Protein AF-X1SLM7-F1 (afdb_monomer_lite)

pLDDT: mean 94.29, std 7.85, range [47.41, 98.69]

Radius of gyration: 15.63 Å; chains: 1; bounding box: 35×31×47 Å

Sequence (183 aa):
MSEVLTIQGVGKDNHMRSDYPDENNGTFPSLWVGFSNYPYICRGLIEFPIVWGTDIPAGARIISAVLSLNLTTVYGTDNYTASRLLRLDWSELQSTWSIYKTGSNWGTAGCDNAITDYTPTDAVAISIGSIGWKDWVITEQVKTAQGLGINVGIRVAGATVSGGLNKRIYAQSKEYGTATDRP

Organism: NCBI:txid412755

Secondary structure (DSSP, 8-state):
--------S-SEEEEEESSSTT---TT-SEEEEEE-SSS-EEEEEEEE---EETTEETT------EEEEEEEEE-S-EEEEEEEES-TT--TTT--SSEEETTEE-SSTTT--TTTTEEEEEEEEEEE-SSEEEEEE-HHHHHHHHHHT--EEEEEEE-S-STTS-EEEEEE-TTSS-GGG--

Structure (mmCIF, N/CA/C/O backbone):
data_AF-X1SLM7-F1
#
_entry.id   AF-X1SLM7-F1
#
loop_
_atom_site.group_PDB
_atom_site.id
_atom_site.type_symbol
_atom_site.label_atom_id
_atom_site.label_alt_id
_atom_site.label_comp_id
_atom_site.label_asym_id
_atom_site.label_entity_id
_atom_site.label_seq_id
_atom_site.pdbx_PDB_ins_code
_atom_site.Cartn_x
_atom_site.Cartn_y
_atom_site.Cartn_z
_atom_site.occupancy
_atom_site.B_iso_or_equiv
_atom_site.auth_seq_id
_atom_site.auth_comp_id
_atom_site.auth_asym_id
_atom_site.auth_atom_id
_atom_site.pdbx_PDB_model_num
ATOM 1 N N . MET A 1 1 ? -3.533 5.796 30.891 1.00 63.31 1 MET A N 1
ATOM 2 C CA . MET A 1 1 ? -2.529 4.773 30.539 1.00 63.31 1 MET A CA 1
ATOM 3 C C . MET A 1 1 ? -2.603 4.590 29.032 1.00 63.31 1 MET A C 1
ATOM 5 O O . MET A 1 1 ? -3.714 4.499 28.530 1.00 63.31 1 MET A O 1
ATOM 9 N N . SER A 1 2 ? -1.480 4.661 28.319 1.00 77.75 2 SER A N 1
ATOM 10 C CA . SER A 1 2 ? -1.409 4.343 26.888 1.00 77.75 2 SER A CA 1
ATOM 11 C C . SER A 1 2 ? -0.916 2.909 26.737 1.00 77.75 2 SER A C 1
ATOM 13 O O . SER A 1 2 ? 0.096 2.559 27.341 1.00 77.75 2 SER A O 1
ATOM 15 N N . GLU A 1 3 ? -1.628 2.102 25.964 1.00 86.81 3 GLU A N 1
ATOM 16 C CA . GLU A 1 3 ? -1.238 0.735 25.622 1.00 86.81 3 GLU A CA 1
ATOM 17 C C . GLU A 1 3 ? -0.542 0.728 24.257 1.00 86.81 3 GLU A C 1
ATOM 19 O O . GLU A 1 3 ? -0.880 1.531 23.383 1.00 86.81 3 GLU A O 1
ATOM 24 N N . VAL A 1 4 ? 0.449 -0.149 24.090 1.00 87.88 4 VAL A N 1
ATOM 25 C CA . VAL A 1 4 ? 1.117 -0.388 22.807 1.00 87.88 4 VAL A CA 1
ATOM 26 C C . VAL A 1 4 ? 0.704 -1.771 22.331 1.00 87.88 4 VAL A C 1
ATOM 28 O O . VAL A 1 4 ? 0.959 -2.759 23.014 1.00 87.88 4 VAL A O 1
ATOM 31 N N . LEU A 1 5 ? 0.076 -1.816 21.161 1.00 89.75 5 LEU A N 1
ATOM 32 C CA . LEU A 1 5 ? -0.333 -3.039 20.489 1.00 89.75 5 LEU A CA 1
ATOM 33 C C . LEU A 1 5 ? 0.550 -3.249 19.260 1.00 89.75 5 LEU A C 1
ATOM 35 O O . LEU A 1 5 ? 0.679 -2.344 18.435 1.00 89.75 5 LEU A O 1
ATOM 39 N N . THR A 1 6 ? 1.106 -4.450 19.127 1.00 89.06 6 THR A N 1
ATOM 40 C CA . THR A 1 6 ? 1.785 -4.887 17.905 1.00 89.06 6 THR A CA 1
ATOM 41 C C . THR A 1 6 ? 0.871 -5.839 17.157 1.00 89.06 6 THR A C 1
ATOM 43 O O . THR A 1 6 ? 0.476 -6.872 17.694 1.00 89.06 6 THR A O 1
ATOM 46 N N . ILE A 1 7 ? 0.559 -5.493 15.912 1.00 86.69 7 ILE A N 1
ATOM 47 C CA . ILE A 1 7 ? -0.171 -6.356 14.988 1.00 86.69 7 ILE A CA 1
ATOM 48 C C . ILE A 1 7 ? 0.835 -6.797 13.945 1.00 86.69 7 ILE A C 1
ATOM 50 O O . ILE A 1 7 ? 1.373 -5.966 13.222 1.00 86.69 7 ILE A O 1
ATOM 54 N N . GLN A 1 8 ? 1.110 -8.093 13.931 1.00 84.69 8 GLN A N 1
ATOM 55 C CA . GLN A 1 8 ? 2.112 -8.708 13.078 1.00 84.69 8 GLN A CA 1
ATOM 56 C C . GLN A 1 8 ? 1.447 -9.780 12.229 1.00 84.69 8 GLN A C 1
ATOM 58 O O . GLN A 1 8 ? 0.561 -10.492 12.707 1.00 84.69 8 GLN A O 1
ATOM 63 N N . GLY A 1 9 ? 1.898 -9.924 10.987 1.00 72.50 9 GLY A N 1
ATOM 64 C CA . GLY A 1 9 ? 1.232 -10.787 10.027 1.00 72.50 9 GLY A CA 1
ATOM 65 C C . GLY A 1 9 ? 0.051 -10.053 9.410 1.00 72.50 9 GLY A C 1
ATOM 66 O O . GLY A 1 9 ? -1.063 -10.035 9.930 1.00 72.50 9 GLY A O 1
ATOM 67 N N . VAL A 1 10 ? 0.314 -9.437 8.266 1.00 77.56 10 VAL A N 1
ATOM 68 C CA . VAL A 1 10 ? -0.712 -8.819 7.425 1.00 77.56 10 VAL A CA 1
ATOM 69 C C . VAL A 1 10 ? -1.680 -9.876 6.898 1.00 77.56 10 VAL A C 1
ATOM 71 O O . VAL A 1 10 ? -1.312 -11.025 6.645 1.00 77.56 10 VAL A O 1
ATOM 74 N N . GLY A 1 11 ? -2.937 -9.482 6.707 1.00 88.88 11 GLY A N 1
ATOM 75 C CA . GLY A 1 11 ? -3.952 -10.365 6.132 1.00 88.88 11 GLY A CA 1
ATOM 76 C C . GLY A 1 11 ? -3.711 -10.584 4.645 1.00 88.88 11 GLY A C 1
ATOM 77 O O . GLY A 1 11 ? -3.877 -11.699 4.151 1.00 88.88 11 GLY A O 1
ATOM 78 N N . LYS A 1 12 ? -3.280 -9.528 3.946 1.00 96.31 12 LYS A N 1
ATOM 79 C CA . LYS A 1 12 ? -2.933 -9.557 2.525 1.00 96.31 12 LYS A CA 1
ATOM 80 C C . LYS A 1 12 ? -1.714 -8.673 2.254 1.00 96.31 12 LYS A C 1
ATOM 82 O O . LYS A 1 12 ? -1.692 -7.532 2.714 1.00 96.31 12 LYS A O 1
ATOM 87 N N . ASP A 1 13 ? -0.761 -9.139 1.462 1.00 97.94 13 ASP A N 1
ATOM 88 C CA . ASP A 1 13 ? 0.236 -8.309 0.800 1.00 97.94 13 ASP A CA 1
ATOM 89 C C . ASP A 1 13 ? 0.547 -8.785 -0.626 1.00 97.94 13 ASP A C 1
ATOM 91 O O . ASP A 1 13 ? 0.323 -9.919 -1.023 1.00 97.94 13 ASP A O 1
ATOM 95 N N . ASN A 1 14 ? 0.979 -7.859 -1.471 1.00 98.12 14 ASN A N 1
ATOM 96 C CA . ASN A 1 14 ? 1.412 -8.167 -2.830 1.00 98.12 14 ASN A CA 1
ATOM 97 C C . ASN A 1 14 ? 2.344 -7.055 -3.304 1.00 98.12 14 ASN A C 1
ATOM 99 O O . ASN A 1 14 ? 2.263 -5.915 -2.838 1.00 98.12 14 ASN A O 1
ATOM 103 N N . HIS A 1 15 ? 3.188 -7.350 -4.284 1.00 98.12 15 HIS A N 1
ATOM 104 C CA . HIS A 1 15 ? 3.816 -6.312 -5.080 1.00 98.12 15 HIS A CA 1
ATOM 105 C C . HIS A 1 15 ? 3.429 -6.443 -6.554 1.00 98.12 15 HIS A C 1
ATOM 107 O O . HIS A 1 15 ? 3.416 -7.518 -7.145 1.00 98.12 15 HIS A O 1
ATOM 113 N N . MET A 1 16 ? 3.122 -5.312 -7.172 1.00 98.00 16 MET A N 1
ATOM 114 C CA . MET A 1 16 ? 2.753 -5.241 -8.583 1.00 98.00 16 MET A CA 1
ATOM 115 C C . MET A 1 16 ? 3.897 -4.621 -9.364 1.00 98.00 16 MET A C 1
ATOM 117 O O . MET A 1 16 ? 4.563 -3.711 -8.861 1.00 98.00 16 MET A O 1
ATOM 121 N N . ARG A 1 17 ? 4.106 -5.080 -10.597 1.00 96.25 17 ARG A N 1
ATOM 122 C CA . ARG A 1 17 ? 5.212 -4.631 -11.443 1.00 96.25 17 ARG A CA 1
ATOM 123 C C . ARG A 1 17 ? 4.721 -4.216 -12.818 1.00 96.25 17 ARG A C 1
ATOM 125 O O . ARG A 1 17 ? 3.942 -4.932 -13.433 1.00 96.25 17 ARG A O 1
ATOM 132 N N . SER A 1 18 ? 5.203 -3.084 -13.318 1.00 96.69 18 SER A N 1
ATOM 133 C CA . SER A 1 18 ? 4.767 -2.579 -14.621 1.00 96.69 18 SER A CA 1
ATOM 134 C C . SER A 1 18 ? 5.350 -3.340 -15.817 1.00 96.69 18 SER A C 1
ATOM 136 O O . SER A 1 18 ? 4.819 -3.206 -16.913 1.00 96.69 18 SER A O 1
ATOM 138 N N . ASP A 1 19 ? 6.439 -4.099 -15.643 1.00 95.75 19 ASP A N 1
ATOM 139 C CA . ASP A 1 19 ? 7.054 -4.910 -16.708 1.00 95.75 19 ASP A CA 1
ATOM 140 C C . ASP A 1 19 ? 6.384 -6.271 -16.918 1.00 95.75 19 ASP A C 1
ATOM 142 O O . ASP A 1 19 ? 6.463 -6.819 -18.013 1.00 95.75 19 ASP A O 1
ATOM 146 N N . TYR A 1 20 ? 5.683 -6.775 -15.904 1.00 97.00 20 TYR A N 1
ATOM 147 C CA . TYR A 1 20 ? 4.871 -7.988 -15.978 1.00 97.00 20 TYR A CA 1
ATOM 148 C C . TYR A 1 20 ? 3.453 -7.663 -15.504 1.00 97.00 20 TYR A C 1
ATOM 150 O O . TYR A 1 20 ? 3.074 -7.993 -14.378 1.00 97.00 20 TYR A O 1
ATOM 158 N N . PRO A 1 21 ? 2.668 -6.943 -16.327 1.00 97.44 21 PRO A N 1
ATOM 159 C CA . PRO A 1 21 ? 1.481 -6.263 -15.836 1.00 97.44 21 PRO A CA 1
ATOM 160 C C . PRO A 1 21 ? 0.340 -7.204 -15.431 1.00 97.44 21 PRO A C 1
ATOM 162 O O . PRO A 1 21 ? -0.549 -6.808 -14.675 1.00 97.44 21 PRO A O 1
ATOM 165 N N . ASP A 1 22 ? 0.398 -8.454 -15.882 1.00 97.56 22 ASP A N 1
ATOM 166 C CA . ASP A 1 22 ? -0.603 -9.487 -15.623 1.00 97.56 22 ASP A CA 1
ATOM 167 C C . ASP A 1 22 ? -0.088 -10.590 -14.680 1.00 97.56 22 ASP A C 1
ATOM 169 O O . ASP A 1 22 ? -0.787 -11.571 -14.437 1.00 97.56 22 ASP A O 1
ATOM 173 N N . GLU A 1 23 ? 1.111 -10.428 -14.109 1.00 98.00 23 GLU A N 1
ATOM 174 C CA . GLU A 1 23 ? 1.642 -11.350 -13.104 1.00 98.00 23 GLU A CA 1
ATOM 175 C C . GLU A 1 23 ? 1.231 -10.937 -11.687 1.00 98.00 23 GLU A C 1
ATOM 177 O O . GLU A 1 23 ? 1.289 -9.765 -11.296 1.00 98.00 23 GLU A O 1
ATOM 182 N N . ASN A 1 24 ? 0.826 -11.935 -10.903 1.00 98.38 24 ASN A N 1
ATOM 183 C CA . ASN A 1 24 ? 0.563 -11.808 -9.478 1.00 98.38 24 ASN A CA 1
ATOM 184 C C . ASN A 1 24 ? 1.803 -12.222 -8.675 1.00 98.38 24 ASN A C 1
ATOM 186 O O . ASN A 1 24 ? 2.432 -13.226 -8.999 1.00 98.38 24 ASN A O 1
ATOM 190 N N . ASN A 1 25 ? 2.116 -11.493 -7.600 1.00 98.38 25 ASN A N 1
ATOM 191 C CA . ASN A 1 25 ? 3.240 -11.803 -6.713 1.00 98.38 25 ASN A CA 1
ATOM 192 C C . ASN A 1 25 ? 2.802 -11.943 -5.244 1.00 98.38 25 ASN A C 1
ATOM 194 O O . ASN A 1 25 ? 3.619 -11.756 -4.343 1.00 98.38 25 ASN A O 1
ATOM 198 N N . GLY A 1 26 ? 1.529 -12.264 -4.986 1.00 97.44 26 GLY A N 1
ATOM 199 C CA . GLY A 1 26 ? 0.970 -12.328 -3.630 1.00 97.44 26 GLY A CA 1
ATOM 200 C C . GLY A 1 26 ? 1.538 -13.466 -2.778 1.00 97.44 26 GLY A C 1
ATOM 201 O O . GLY A 1 26 ? 1.340 -13.486 -1.576 1.00 97.44 26 GLY A O 1
ATOM 202 N N . THR A 1 27 ? 2.261 -14.413 -3.387 1.00 97.19 27 THR A N 1
ATOM 203 C CA . THR A 1 27 ? 2.940 -15.514 -2.681 1.00 97.19 27 THR A CA 1
ATOM 204 C C . THR A 1 27 ? 4.462 -15.340 -2.625 1.00 97.19 27 THR A C 1
ATOM 206 O O . THR A 1 27 ? 5.188 -16.271 -2.272 1.00 97.19 27 THR A O 1
ATOM 209 N N . PHE A 1 28 ? 4.986 -14.201 -3.086 1.00 97.44 28 PHE A N 1
ATOM 210 C CA . PHE A 1 28 ? 6.427 -13.983 -3.185 1.00 97.44 28 PHE A CA 1
ATOM 211 C C . PHE A 1 28 ? 6.986 -13.558 -1.822 1.00 97.44 28 PHE A C 1
ATOM 213 O O . PHE A 1 28 ? 6.438 -12.642 -1.221 1.00 97.44 28 PHE A O 1
ATOM 220 N N . PRO A 1 29 ? 8.124 -14.109 -1.354 1.00 96.75 29 PRO A N 1
ATOM 221 C CA . PRO A 1 29 ? 8.644 -13.848 -0.007 1.00 96.75 29 PRO A CA 1
ATOM 222 C C . PRO A 1 29 ? 9.175 -12.417 0.196 1.00 96.75 29 PRO A C 1
ATOM 224 O O . PRO A 1 29 ? 9.676 -12.082 1.272 1.00 96.75 29 PRO A O 1
ATOM 227 N N . SER A 1 30 ? 9.094 -11.550 -0.814 1.00 97.06 30 SER A N 1
ATOM 228 C CA . SER A 1 30 ? 9.540 -10.161 -0.749 1.00 97.06 30 SER A CA 1
ATOM 229 C C . SER A 1 30 ? 8.582 -9.230 -1.487 1.00 97.06 30 SER A C 1
ATOM 231 O O . SER A 1 30 ? 8.114 -9.540 -2.582 1.00 97.06 30 SER A O 1
ATOM 233 N N . LEU A 1 31 ? 8.367 -8.050 -0.912 1.00 97.69 31 LEU A N 1
ATOM 234 C CA . LEU A 1 31 ? 7.620 -6.947 -1.503 1.00 97.69 31 LEU A CA 1
ATOM 235 C C . LEU A 1 31 ? 8.590 -5.981 -2.173 1.00 97.69 31 LEU A C 1
ATOM 237 O O . LEU A 1 31 ? 9.519 -5.475 -1.541 1.00 97.69 31 LEU A O 1
ATOM 241 N N . TRP A 1 32 ? 8.391 -5.724 -3.461 1.00 97.19 32 TRP A N 1
ATOM 242 C CA . TRP A 1 32 ? 9.244 -4.817 -4.221 1.00 97.19 32 TRP A CA 1
ATOM 243 C C . TRP A 1 32 ? 8.559 -3.467 -4.389 1.00 97.19 32 TRP A C 1
ATOM 245 O O . TRP A 1 32 ? 7.390 -3.395 -4.769 1.00 97.19 32 TRP A O 1
ATOM 255 N N . VAL A 1 33 ? 9.296 -2.383 -4.152 1.00 97.31 33 VAL A N 1
ATOM 256 C CA . VAL A 1 33 ? 8.762 -1.019 -4.261 1.00 97.31 33 VAL A CA 1
ATOM 257 C C . VAL A 1 33 ? 9.794 -0.093 -4.889 1.00 97.31 33 VAL A C 1
ATOM 259 O O . VAL A 1 33 ? 10.960 -0.135 -4.514 1.00 97.31 33 VAL A O 1
ATOM 262 N N . GLY A 1 34 ? 9.366 0.775 -5.805 1.00 95.31 34 GLY A N 1
ATOM 263 C CA . GLY A 1 34 ? 10.206 1.815 -6.404 1.00 95.31 34 GLY A CA 1
ATOM 264 C C . GLY A 1 34 ? 10.524 1.555 -7.873 1.00 95.31 34 GLY A C 1
ATOM 265 O O . GLY A 1 34 ? 9.773 0.864 -8.559 1.00 95.31 34 GLY A O 1
ATOM 266 N N . PHE A 1 35 ? 11.619 2.129 -8.364 1.00 93.19 35 PHE A N 1
ATOM 267 C CA . PHE A 1 35 ? 11.960 2.150 -9.791 1.00 93.19 35 PHE A CA 1
ATOM 268 C C . PHE A 1 35 ? 13.195 1.296 -10.106 1.00 93.19 35 PHE A C 1
ATOM 270 O O . PHE A 1 35 ? 14.194 1.348 -9.391 1.00 93.19 35 PHE A O 1
ATOM 277 N N . SER A 1 36 ? 13.145 0.527 -11.193 1.00 90.12 36 SER A N 1
ATOM 278 C CA . SER A 1 36 ? 14.248 -0.306 -11.686 1.00 90.12 36 SER A CA 1
ATOM 279 C C . SER A 1 36 ? 15.016 0.379 -12.821 1.00 90.12 36 SER A C 1
ATOM 281 O O . SER A 1 36 ? 14.448 1.125 -13.609 1.00 90.12 36 SER A O 1
ATOM 283 N N . ASN A 1 37 ? 16.311 0.078 -12.965 1.00 87.56 37 ASN A N 1
ATOM 284 C CA . ASN A 1 37 ? 17.129 0.552 -14.093 1.00 87.56 37 ASN A CA 1
ATOM 285 C C . ASN A 1 37 ? 16.724 -0.064 -15.448 1.00 87.56 37 ASN A C 1
ATOM 287 O O . ASN A 1 37 ? 17.072 0.475 -16.494 1.00 87.56 37 ASN A O 1
ATOM 291 N N . TYR A 1 38 ? 15.991 -1.176 -15.431 1.00 84.69 38 TYR A N 1
ATOM 292 C CA . TYR A 1 38 ? 15.199 -1.634 -16.569 1.00 84.69 38 TYR A CA 1
ATOM 293 C C . TYR A 1 38 ? 13.826 -1.002 -16.360 1.00 84.69 38 TYR A C 1
ATOM 295 O O . TYR A 1 38 ? 13.169 -1.432 -15.429 1.00 84.69 38 TYR A O 1
ATOM 303 N N . PRO A 1 39 ? 13.436 0.049 -17.092 1.00 85.44 39 PRO A N 1
ATOM 304 C CA . PRO A 1 39 ? 12.540 1.128 -16.647 1.00 85.44 39 PRO A CA 1
ATOM 305 C C . PRO A 1 39 ? 11.105 0.683 -16.304 1.00 85.44 39 PRO A C 1
ATOM 307 O O . PRO A 1 39 ? 10.151 0.980 -17.017 1.00 85.44 39 PRO A O 1
ATOM 310 N N . TYR A 1 40 ? 10.951 -0.017 -15.184 1.00 91.56 40 TYR A N 1
ATOM 311 C CA . TYR A 1 40 ? 9.691 -0.483 -14.631 1.00 91.56 40 TYR A CA 1
ATOM 312 C C . TYR A 1 40 ? 9.546 -0.062 -13.178 1.00 91.56 40 TYR A C 1
ATOM 314 O O . TYR A 1 40 ? 10.522 0.183 -12.461 1.00 91.56 40 TYR A O 1
ATOM 322 N N . ILE A 1 41 ? 8.293 0.013 -12.752 1.00 94.81 41 ILE A N 1
ATOM 323 C CA . ILE A 1 41 ? 7.889 0.471 -11.433 1.00 94.81 41 ILE A CA 1
ATOM 324 C C . ILE A 1 41 ? 7.313 -0.717 -10.669 1.00 94.81 41 ILE A C 1
ATOM 326 O O . ILE A 1 41 ? 6.527 -1.497 -11.207 1.00 94.81 41 ILE A O 1
ATOM 330 N N . CYS A 1 42 ? 7.691 -0.826 -9.400 1.00 96.06 42 CYS A N 1
ATOM 331 C CA . CYS A 1 42 ? 7.112 -1.746 -8.436 1.00 96.06 42 CYS A CA 1
ATOM 332 C C . CYS A 1 42 ? 6.321 -0.966 -7.378 1.00 96.06 42 CYS A C 1
ATOM 334 O O . CYS A 1 42 ? 6.767 0.090 -6.914 1.00 96.06 42 CYS A O 1
ATOM 336 N N . ARG A 1 43 ? 5.169 -1.491 -6.959 1.00 97.56 43 ARG A N 1
ATOM 337 C CA . ARG A 1 43 ? 4.361 -0.932 -5.862 1.00 97.56 43 ARG A CA 1
ATOM 338 C C . ARG A 1 43 ? 3.906 -2.040 -4.931 1.00 97.56 43 ARG A C 1
ATOM 340 O O . ARG A 1 43 ? 3.442 -3.071 -5.408 1.00 97.56 43 ARG A O 1
ATOM 347 N N . GLY A 1 44 ? 4.019 -1.798 -3.631 1.00 97.94 44 GLY A N 1
ATOM 348 C CA . GLY A 1 44 ? 3.562 -2.712 -2.591 1.00 97.94 44 GLY A CA 1
ATOM 349 C C . GLY A 1 44 ? 2.132 -2.388 -2.175 1.00 97.94 44 GLY A C 1
ATOM 350 O O . GLY A 1 44 ? 1.783 -1.215 -2.030 1.00 97.94 44 GLY A O 1
ATOM 351 N N . LEU A 1 45 ? 1.325 -3.421 -1.971 1.00 98.56 45 LEU A N 1
ATOM 352 C CA . LEU A 1 45 ? 0.009 -3.368 -1.345 1.00 98.56 45 LEU A CA 1
ATOM 353 C C . LEU A 1 45 ? 0.074 -4.187 -0.063 1.00 98.56 45 LEU A C 1
ATOM 355 O O . LEU A 1 45 ? 0.617 -5.287 -0.077 1.00 98.56 45 LEU A O 1
ATOM 359 N N . ILE A 1 46 ? -0.453 -3.645 1.029 1.00 98.25 46 ILE A N 1
ATOM 360 C CA . ILE A 1 46 ? -0.438 -4.277 2.347 1.00 98.25 46 ILE A CA 1
ATOM 361 C C . ILE A 1 46 ? -1.781 -4.000 3.020 1.00 98.25 46 ILE A C 1
ATOM 363 O O . ILE A 1 46 ? -2.259 -2.868 2.994 1.00 98.25 46 ILE A O 1
ATOM 367 N N . GLU A 1 47 ? -2.400 -5.004 3.630 1.00 97.75 47 GLU A N 1
ATOM 368 C CA . GLU A 1 47 ? -3.639 -4.849 4.385 1.00 97.75 47 GLU A CA 1
ATOM 369 C C . GLU A 1 47 ? -3.592 -5.605 5.713 1.00 97.75 47 GLU A C 1
ATOM 371 O O . GLU A 1 47 ? -3.330 -6.809 5.755 1.00 97.75 47 GLU A O 1
ATOM 376 N N . PHE A 1 48 ? -3.928 -4.902 6.793 1.00 96.25 48 PHE A N 1
ATOM 377 C CA . PHE A 1 48 ? -4.100 -5.484 8.120 1.00 96.25 48 PHE A CA 1
ATOM 378 C C . PHE A 1 48 ? -5.599 -5.685 8.405 1.00 96.25 48 PHE A C 1
ATOM 380 O O . PHE A 1 48 ? -6.355 -4.703 8.384 1.00 96.25 48 PHE A O 1
ATOM 387 N N . PRO A 1 49 ? -6.048 -6.930 8.657 1.00 92.94 49 PRO A N 1
ATOM 388 C CA . PRO A 1 49 ? -7.433 -7.236 8.976 1.00 92.94 49 PRO A CA 1
ATOM 389 C C . PRO A 1 49 ? -7.686 -6.917 10.450 1.00 92.94 49 PRO A C 1
ATOM 391 O O . PRO A 1 49 ? -7.560 -7.780 11.310 1.00 92.94 49 PRO A O 1
ATOM 394 N N . ILE A 1 50 ? -7.994 -5.655 10.739 1.00 91.88 50 ILE A N 1
ATOM 395 C CA . ILE A 1 50 ? -8.237 -5.187 12.105 1.00 91.88 50 ILE A CA 1
ATOM 396 C C . ILE A 1 50 ? -9.684 -5.470 12.501 1.00 91.88 50 ILE A C 1
ATOM 398 O O . ILE A 1 50 ? -10.619 -4.936 11.901 1.00 91.88 50 ILE A O 1
ATOM 402 N N . VAL A 1 51 ? -9.876 -6.233 13.572 1.00 92.38 51 VAL A N 1
ATOM 403 C CA . VAL A 1 51 ? -11.177 -6.435 14.210 1.00 92.38 51 VAL A CA 1
ATOM 404 C C . VAL A 1 51 ? -11.385 -5.358 15.278 1.00 92.38 51 VAL A C 1
ATOM 406 O O . VAL A 1 51 ? -11.019 -5.508 16.446 1.00 92.38 51 VAL A O 1
ATOM 409 N N . TRP A 1 52 ? -11.981 -4.234 14.880 1.00 93.62 52 TRP A N 1
ATOM 410 C CA . TRP A 1 52 ? -12.312 -3.131 15.790 1.00 93.62 52 TRP A CA 1
ATOM 411 C C . TRP A 1 52 ? -13.252 -3.585 16.915 1.00 93.62 52 TRP A C 1
ATOM 413 O O . TRP A 1 52 ? -14.276 -4.219 16.674 1.00 93.62 52 TRP A O 1
ATOM 423 N N . GLY A 1 53 ? -12.919 -3.240 18.158 1.00 92.69 53 GLY A N 1
ATOM 424 C CA . GLY A 1 53 ? -13.604 -3.723 19.358 1.00 92.69 53 GLY A CA 1
ATOM 425 C C . GLY A 1 53 ? -13.014 -5.011 19.939 1.00 92.69 53 GLY A C 1
ATOM 426 O O . GLY A 1 53 ? -13.340 -5.343 21.077 1.00 92.69 53 GLY A O 1
ATOM 427 N N . THR A 1 54 ? -1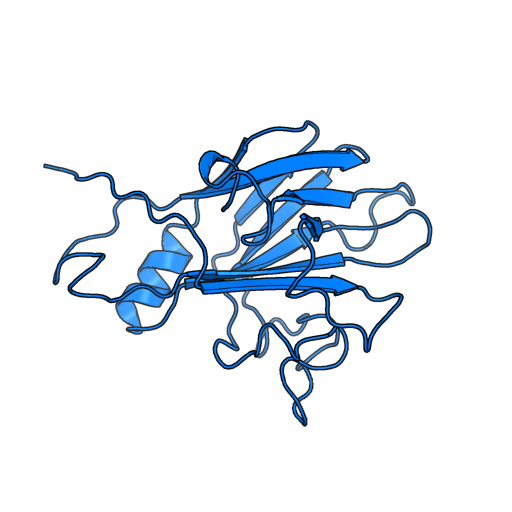2.144 -5.711 19.203 1.00 92.25 54 THR A N 1
ATOM 428 C CA . THR A 1 54 ? -11.424 -6.907 19.670 1.00 92.25 54 THR A CA 1
ATOM 429 C C . THR A 1 54 ? -9.918 -6.675 19.675 1.00 92.25 54 THR A C 1
ATOM 431 O O . THR A 1 54 ? -9.340 -6.618 20.755 1.00 92.25 54 THR A O 1
ATOM 434 N N . ASP A 1 55 ? -9.303 -6.469 18.506 1.00 91.12 55 ASP A N 1
ATOM 435 C CA . ASP A 1 55 ? -7.861 -6.200 18.406 1.00 91.12 55 ASP A CA 1
ATOM 436 C C . ASP A 1 55 ? -7.535 -4.834 19.005 1.00 91.12 55 ASP A C 1
ATOM 438 O O . ASP A 1 55 ? -6.603 -4.675 19.785 1.00 91.12 55 ASP A O 1
ATOM 442 N N . ILE A 1 56 ? -8.357 -3.839 18.669 1.00 92.06 56 ILE A N 1
ATOM 443 C CA . ILE A 1 56 ? -8.296 -2.496 19.241 1.00 92.06 56 ILE A CA 1
ATOM 444 C C . ILE A 1 56 ? -9.584 -2.282 20.042 1.00 92.06 56 ILE A C 1
ATOM 446 O O . ILE A 1 56 ? -10.658 -2.278 19.431 1.00 92.06 56 ILE A O 1
ATOM 450 N N . PRO A 1 57 ? -9.521 -2.093 21.376 1.00 91.62 57 PRO A N 1
ATOM 451 C CA . PRO A 1 57 ? -10.707 -1.987 22.221 1.00 91.62 57 PRO A CA 1
ATOM 452 C C . PRO A 1 57 ? -11.695 -0.908 21.768 1.00 91.62 57 PRO A C 1
ATOM 454 O O . PRO A 1 57 ? -11.319 0.155 21.264 1.00 91.62 57 PRO A O 1
ATOM 457 N N . ALA A 1 58 ? -12.987 -1.158 21.988 1.00 90.69 58 ALA A N 1
ATOM 458 C CA . ALA A 1 58 ? -14.033 -0.202 21.645 1.00 90.69 58 ALA A CA 1
ATOM 459 C C . ALA A 1 58 ? -13.831 1.129 22.394 1.00 90.69 58 ALA A C 1
ATOM 461 O O . ALA A 1 58 ? -13.579 1.153 23.597 1.00 90.69 58 ALA A O 1
ATOM 462 N N . GLY A 1 59 ? -13.931 2.248 21.671 1.00 88.62 59 GLY A N 1
ATOM 463 C CA . GLY A 1 59 ? -13.697 3.585 22.226 1.00 88.62 59 GLY A CA 1
ATOM 464 C C . GLY A 1 59 ? -12.222 3.939 22.461 1.00 88.62 59 GLY A C 1
ATOM 465 O O . GLY A 1 59 ? -11.941 5.050 22.917 1.00 88.62 59 GLY A O 1
ATOM 466 N N . ALA A 1 60 ? -11.273 3.050 22.135 1.00 92.81 60 ALA A N 1
ATOM 467 C CA . ALA A 1 60 ? -9.854 3.370 22.207 1.00 92.81 60 ALA A CA 1
ATOM 468 C C . ALA A 1 60 ? -9.508 4.512 21.245 1.00 92.81 60 ALA A C 1
ATOM 470 O O . ALA A 1 60 ? -9.844 4.490 20.058 1.00 92.81 60 ALA A O 1
ATOM 471 N N . ARG A 1 61 ? -8.790 5.510 21.760 1.00 94.44 61 ARG A N 1
ATOM 472 C CA . ARG A 1 61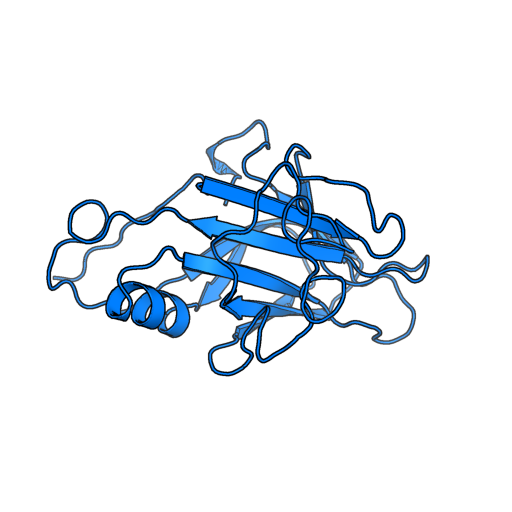 ? -8.253 6.604 20.954 1.00 94.44 61 ARG A CA 1
ATOM 473 C C . ARG A 1 61 ? -6.886 6.209 20.410 1.00 94.44 61 ARG A C 1
ATOM 475 O O . ARG A 1 61 ? -5.956 6.007 21.188 1.00 94.44 61 ARG A O 1
ATOM 482 N N . ILE A 1 62 ? -6.735 6.206 19.089 1.00 96.06 62 ILE A N 1
ATOM 483 C CA . ILE A 1 62 ? -5.425 6.041 18.450 1.00 96.06 62 ILE A CA 1
ATOM 484 C C . ILE A 1 62 ? -4.575 7.292 18.708 1.00 96.06 62 ILE A C 1
ATOM 486 O O . ILE A 1 62 ? -4.904 8.393 18.252 1.00 96.06 62 ILE A O 1
ATOM 490 N N . ILE A 1 63 ? -3.493 7.124 19.472 1.00 96.00 63 ILE A N 1
ATOM 491 C CA . ILE A 1 63 ? -2.514 8.186 19.758 1.00 96.00 63 ILE A CA 1
ATOM 492 C C . ILE A 1 63 ? -1.445 8.219 18.662 1.00 96.00 63 ILE 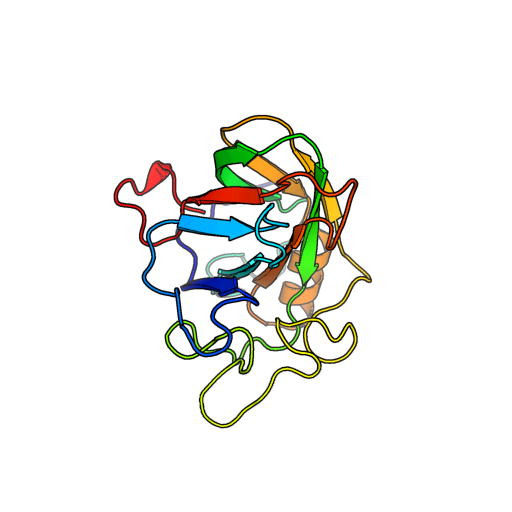A C 1
ATOM 494 O O . ILE A 1 63 ? -1.137 9.288 18.142 1.00 96.00 63 ILE A O 1
ATOM 498 N N . SER A 1 64 ? -0.916 7.049 18.302 1.00 96.12 64 SER A N 1
ATOM 499 C CA . SER A 1 64 ? 0.075 6.849 17.247 1.00 96.12 64 SER A CA 1
ATOM 500 C C . SER A 1 64 ? -0.142 5.482 16.600 1.00 96.12 64 SER A C 1
ATOM 502 O O . SER A 1 64 ? -0.557 4.548 17.287 1.00 96.12 64 SER A O 1
ATOM 504 N N . ALA A 1 65 ? 0.148 5.368 15.307 1.00 97.44 65 ALA A N 1
ATOM 505 C CA . ALA A 1 65 ? 0.272 4.093 14.615 1.00 97.44 65 ALA A CA 1
ATOM 506 C C . ALA A 1 65 ? 1.477 4.136 13.673 1.00 97.44 65 ALA A C 1
ATOM 508 O O . ALA A 1 65 ? 1.718 5.147 13.010 1.00 97.44 65 ALA A O 1
ATOM 509 N N . VAL A 1 66 ? 2.227 3.038 13.620 1.00 98.12 66 VAL A N 1
ATOM 510 C CA . VAL A 1 66 ? 3.450 2.920 12.826 1.00 98.12 66 VAL A CA 1
ATOM 511 C C . VAL A 1 66 ? 3.355 1.667 11.966 1.00 98.12 66 VAL A C 1
ATOM 513 O O . VAL A 1 66 ? 3.071 0.591 12.479 1.00 98.12 66 VAL A O 1
ATOM 516 N N . LEU A 1 67 ? 3.574 1.822 10.661 1.00 98.25 67 LEU A N 1
ATOM 517 C CA . LEU A 1 67 ? 3.835 0.717 9.747 1.00 98.25 67 LEU A CA 1
ATOM 518 C C . LEU A 1 67 ? 5.340 0.483 9.722 1.00 98.25 67 LEU A C 1
ATOM 520 O O . LEU A 1 67 ? 6.077 1.387 9.327 1.00 98.25 67 LEU A O 1
ATOM 524 N N . SER A 1 68 ? 5.768 -0.721 10.082 1.00 97.81 68 SER A N 1
ATOM 525 C CA . SER A 1 68 ? 7.173 -1.119 10.076 1.00 97.81 68 SER A CA 1
ATOM 526 C C . SER A 1 68 ? 7.410 -2.174 9.002 1.00 97.81 68 SER A C 1
ATOM 528 O O . SER A 1 68 ? 6.707 -3.177 8.953 1.00 97.81 68 SER A O 1
ATOM 530 N N . LEU A 1 69 ? 8.402 -1.967 8.134 1.00 98.19 69 LEU A N 1
ATOM 531 C CA . LEU A 1 69 ? 8.820 -2.953 7.130 1.00 98.19 69 LEU A CA 1
ATOM 532 C C . LEU A 1 69 ? 10.307 -3.258 7.274 1.00 98.19 69 LEU A C 1
ATOM 534 O O . LEU A 1 69 ? 11.128 -2.338 7.324 1.00 98.19 69 LEU A O 1
ATOM 538 N N . ASN A 1 70 ? 10.669 -4.540 7.289 1.00 98.00 70 ASN A N 1
ATOM 539 C CA . ASN A 1 70 ? 12.064 -4.961 7.315 1.00 98.00 70 ASN A CA 1
ATOM 540 C C . ASN A 1 70 ? 12.630 -5.041 5.894 1.00 98.00 70 ASN A C 1
ATOM 542 O O . ASN A 1 70 ? 12.231 -5.896 5.099 1.00 98.00 70 ASN A O 1
ATOM 546 N N . LEU A 1 71 ? 13.561 -4.148 5.560 1.00 98.50 71 LEU A N 1
ATOM 547 C CA . LEU A 1 71 ? 14.166 -4.110 4.234 1.00 98.50 71 LEU A CA 1
ATOM 548 C C . LEU A 1 71 ? 15.400 -5.002 4.143 1.00 98.50 71 LEU A C 1
ATOM 550 O O . LEU A 1 71 ? 16.330 -4.873 4.936 1.00 98.50 71 LEU A O 1
ATOM 554 N N . THR A 1 72 ? 15.462 -5.834 3.108 1.00 98.31 72 THR A N 1
ATOM 555 C CA . THR A 1 72 ? 16.611 -6.705 2.809 1.00 98.31 72 THR A CA 1
ATOM 556 C C . THR A 1 72 ? 17.496 -6.145 1.701 1.00 98.31 72 THR A C 1
ATOM 558 O O . THR A 1 72 ? 18.645 -6.553 1.551 1.00 98.31 72 THR A O 1
ATOM 561 N N . THR A 1 73 ? 16.993 -5.204 0.900 1.00 97.75 73 THR A N 1
ATOM 562 C CA . THR A 1 73 ? 17.750 -4.579 -0.193 1.00 97.75 73 THR A CA 1
ATOM 563 C C . THR A 1 73 ? 17.291 -3.145 -0.414 1.00 97.75 73 THR A C 1
ATOM 565 O O . THR A 1 73 ? 16.093 -2.867 -0.378 1.00 97.75 73 THR A O 1
ATOM 568 N N . VAL A 1 74 ? 18.245 -2.247 -0.680 1.00 96.75 74 VAL A N 1
ATOM 569 C CA . VAL A 1 74 ? 18.004 -0.851 -1.068 1.00 96.75 74 VAL A CA 1
ATOM 570 C C . VAL A 1 74 ? 18.951 -0.478 -2.206 1.00 96.75 74 VAL A C 1
ATOM 572 O O . VAL A 1 74 ? 20.169 -0.465 -2.031 1.00 96.75 74 VAL A O 1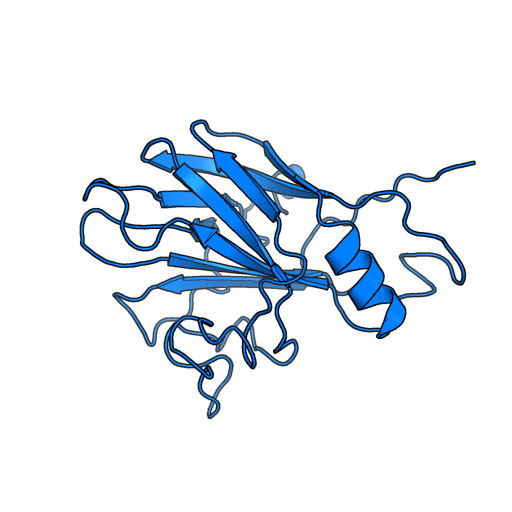
ATOM 575 N N . TYR A 1 75 ? 18.397 -0.160 -3.372 1.00 93.44 75 TYR A N 1
ATOM 576 C CA . TYR A 1 75 ? 19.145 0.370 -4.505 1.00 93.44 75 TYR A CA 1
ATOM 577 C C . TYR A 1 75 ? 19.102 1.898 -4.443 1.00 93.44 75 TYR A C 1
ATOM 579 O O . TYR A 1 75 ? 18.197 2.522 -4.969 1.00 93.44 75 TYR A O 1
ATOM 587 N N . GLY A 1 76 ? 20.069 2.507 -3.758 1.00 90.88 76 GLY A N 1
ATOM 588 C CA . GLY A 1 76 ? 20.188 3.963 -3.645 1.00 90.88 76 GLY A CA 1
ATOM 589 C C . GLY A 1 76 ? 19.124 4.644 -2.775 1.00 90.88 76 GLY A C 1
ATOM 590 O O . GLY A 1 76 ? 18.097 4.074 -2.422 1.00 90.88 76 GLY A O 1
ATOM 591 N N . THR A 1 77 ? 19.394 5.902 -2.427 1.00 92.94 77 THR A N 1
ATOM 592 C CA . THR A 1 77 ? 18.492 6.694 -1.583 1.00 92.94 77 THR A CA 1
ATOM 593 C C . THR A 1 77 ? 17.357 7.307 -2.395 1.00 92.94 77 THR A C 1
ATOM 595 O O . THR A 1 77 ? 17.621 7.891 -3.454 1.00 92.94 77 THR A O 1
ATOM 598 N N . ASP A 1 78 ? 16.128 7.193 -1.887 1.00 94.38 78 ASP A N 1
ATOM 599 C CA . ASP A 1 78 ? 14.932 7.877 -2.399 1.00 94.38 78 ASP A CA 1
ATOM 600 C C . ASP A 1 78 ? 13.861 8.028 -1.302 1.00 94.38 78 ASP A C 1
ATOM 602 O O . ASP A 1 78 ? 14.028 7.533 -0.182 1.00 94.38 78 ASP A O 1
ATOM 606 N N . ASN A 1 79 ? 12.761 8.706 -1.628 1.00 95.44 79 ASN A N 1
ATOM 607 C CA . ASN A 1 79 ? 11.569 8.796 -0.799 1.00 95.44 79 ASN A CA 1
ATOM 608 C C . ASN A 1 79 ? 10.550 7.714 -1.171 1.00 95.44 79 ASN A C 1
ATOM 610 O O . ASN A 1 79 ? 10.239 7.500 -2.345 1.00 95.44 79 ASN A O 1
ATOM 614 N N . TYR A 1 80 ? 9.991 7.079 -0.144 1.00 97.56 80 TYR A N 1
ATOM 615 C CA . TYR A 1 80 ? 8.966 6.049 -0.270 1.00 97.56 80 TYR A CA 1
ATOM 616 C C . TYR A 1 80 ? 7.748 6.454 0.546 1.00 97.56 80 TYR A C 1
ATOM 618 O O . TYR A 1 80 ? 7.851 6.764 1.735 1.00 97.56 80 TYR A O 1
ATOM 626 N N . THR A 1 81 ? 6.596 6.449 -0.108 1.00 98.44 81 THR A N 1
ATOM 627 C CA . THR A 1 81 ? 5.343 6.979 0.411 1.00 98.44 81 THR A CA 1
ATOM 628 C C . THR A 1 81 ? 4.385 5.845 0.736 1.00 98.44 81 THR A C 1
ATOM 630 O O . THR A 1 81 ? 4.057 5.046 -0.141 1.00 98.44 81 THR A O 1
ATOM 633 N N . ALA A 1 82 ? 3.909 5.815 1.978 1.00 98.56 82 ALA A N 1
ATOM 634 C CA . ALA A 1 82 ? 2.759 5.037 2.407 1.00 98.56 82 ALA A CA 1
ATOM 635 C C . ALA A 1 82 ? 1.489 5.886 2.235 1.00 98.56 82 ALA A C 1
ATOM 637 O O . ALA A 1 82 ? 1.385 6.994 2.763 1.00 98.56 82 ALA A O 1
ATOM 638 N N . SER A 1 83 ? 0.521 5.378 1.481 1.00 98.56 83 SER A N 1
ATOM 639 C CA . SER A 1 83 ? -0.762 6.033 1.209 1.00 98.56 83 SER A CA 1
ATOM 640 C C . SER A 1 83 ? -1.902 5.073 1.496 1.00 98.56 83 SER A C 1
ATOM 642 O O . SER A 1 83 ? -1.762 3.871 1.275 1.00 98.56 83 SER A O 1
ATOM 644 N N . ARG A 1 84 ? -3.051 5.578 1.945 1.00 98.12 84 ARG A N 1
ATOM 645 C CA . ARG A 1 84 ? -4.207 4.715 2.188 1.00 98.12 84 ARG A CA 1
ATOM 646 C C . ARG A 1 84 ? -4.755 4.149 0.878 1.00 98.12 84 ARG A C 1
ATOM 648 O O . ARG A 1 84 ? -4.970 4.888 -0.086 1.00 98.12 84 ARG A O 1
ATOM 655 N N . LEU A 1 85 ? -4.989 2.841 0.867 1.00 98.12 85 LEU A N 1
ATOM 656 C CA . LEU A 1 85 ? -5.661 2.120 -0.209 1.00 98.12 85 LEU A CA 1
ATOM 657 C C . LEU A 1 85 ? -7.176 2.331 -0.090 1.00 98.12 85 LEU A C 1
ATOM 659 O O . LEU A 1 85 ? -7.737 2.237 1.001 1.00 98.12 85 LEU A O 1
ATOM 663 N N . LEU A 1 86 ? -7.842 2.624 -1.206 1.00 98.00 86 LEU A N 1
ATOM 664 C CA . LEU A 1 86 ? -9.291 2.854 -1.250 1.00 98.00 86 LEU A CA 1
ATOM 665 C C . LEU A 1 86 ? -10.069 1.614 -1.707 1.00 98.00 86 LEU A C 1
ATOM 667 O O . LEU A 1 86 ? -11.229 1.446 -1.336 1.00 98.00 86 LEU A O 1
ATOM 671 N N . ARG A 1 87 ? -9.426 0.714 -2.460 1.00 96.44 87 ARG A N 1
ATOM 672 C CA . ARG A 1 87 ? -9.995 -0.576 -2.875 1.00 96.44 87 ARG A CA 1
ATOM 673 C C . ARG A 1 87 ? -9.575 -1.678 -1.916 1.00 96.44 87 ARG A C 1
ATOM 675 O O . ARG A 1 87 ? -8.594 -2.363 -2.169 1.00 96.44 87 ARG A O 1
ATOM 682 N N . LEU A 1 88 ? -10.303 -1.848 -0.816 1.00 95.69 88 LEU A N 1
ATOM 683 C CA . LEU A 1 88 ? -10.038 -2.925 0.154 1.00 95.69 88 LEU A CA 1
ATOM 684 C C . LEU A 1 88 ? -10.558 -4.301 -0.304 1.00 95.69 88 LEU A C 1
ATOM 686 O O . LEU A 1 88 ? -10.182 -5.331 0.249 1.00 95.69 88 LEU A O 1
ATOM 690 N N . ASP A 1 89 ? -11.373 -4.341 -1.357 1.00 96.38 89 ASP A N 1
ATOM 691 C CA . ASP A 1 89 ? -11.876 -5.567 -1.983 1.00 96.38 89 ASP A CA 1
ATOM 692 C C . ASP A 1 89 ? -10.893 -6.192 -2.991 1.00 96.38 89 ASP A C 1
ATOM 694 O O . ASP A 1 89 ? -11.246 -7.139 -3.698 1.00 96.38 89 ASP A O 1
ATOM 698 N N . TRP A 1 90 ? -9.665 -5.674 -3.072 1.00 98.06 90 TRP A N 1
ATOM 699 C CA . TRP A 1 90 ? -8.580 -6.292 -3.824 1.00 98.06 90 TRP A CA 1
ATOM 700 C C . TRP A 1 90 ? -8.276 -7.704 -3.316 1.00 98.06 90 TRP A C 1
ATOM 702 O O . TRP A 1 90 ? -8.366 -8.002 -2.118 1.00 98.06 90 TRP A O 1
ATOM 712 N N . SER A 1 91 ? -7.908 -8.573 -4.254 1.00 98.12 91 SER A N 1
ATOM 713 C CA . SER A 1 91 ? -7.576 -9.965 -3.982 1.00 98.12 91 SER A CA 1
ATOM 714 C C . SER A 1 91 ? -6.072 -10.162 -4.095 1.00 98.12 91 SER A C 1
ATOM 716 O O . SER A 1 91 ? -5.469 -9.904 -5.137 1.00 98.12 91 SER A O 1
ATOM 718 N N . GLU A 1 92 ? -5.463 -10.635 -3.016 1.00 98.00 92 GLU A N 1
ATOM 719 C CA . GLU A 1 92 ? -4.028 -10.889 -2.946 1.00 98.00 92 GLU A CA 1
ATOM 720 C C . GLU A 1 92 ? -3.524 -11.787 -4.066 1.00 98.00 92 GLU A C 1
ATOM 722 O O . GLU A 1 92 ? -2.554 -11.431 -4.718 1.00 98.00 92 GLU A O 1
ATOM 727 N N . LEU A 1 93 ? -4.222 -12.893 -4.329 1.00 98.25 93 LEU A N 1
ATOM 728 C CA . LEU A 1 93 ? -3.821 -13.912 -5.302 1.00 98.25 93 LEU A CA 1
ATOM 729 C C . LEU A 1 93 ? -4.298 -13.615 -6.734 1.00 98.25 93 LEU A C 1
ATOM 731 O O . LEU A 1 93 ? -4.113 -14.436 -7.629 1.00 98.25 93 LEU A O 1
ATOM 735 N N . GLN A 1 94 ? -4.954 -12.474 -6.961 1.00 98.38 94 GLN A N 1
ATOM 736 C CA . GLN A 1 94 ? -5.447 -12.073 -8.287 1.00 98.38 94 GLN A CA 1
ATOM 737 C C . GLN A 1 94 ? -4.976 -10.684 -8.716 1.00 98.38 94 GLN A C 1
ATOM 739 O O . GLN A 1 94 ? -5.044 -10.367 -9.898 1.00 98.38 94 GLN A O 1
ATOM 744 N N . SER A 1 95 ? -4.558 -9.833 -7.779 1.00 98.50 95 SER A N 1
ATOM 745 C CA . SER A 1 95 ? -4.123 -8.473 -8.084 1.00 98.50 95 SER A CA 1
ATOM 746 C C . SER A 1 95 ? -2.822 -8.474 -8.887 1.00 98.50 95 SER A C 1
ATOM 748 O O . SER A 1 95 ? -1.860 -9.173 -8.572 1.00 98.50 95 SER A O 1
ATOM 750 N N . THR A 1 96 ? -2.785 -7.667 -9.933 1.00 98.69 96 THR A N 1
ATOM 751 C CA . THR A 1 96 ? -1.642 -7.455 -10.819 1.00 98.69 96 THR A CA 1
ATOM 752 C C . THR A 1 96 ? -1.502 -5.955 -11.068 1.00 98.69 96 THR A C 1
ATOM 754 O O . THR A 1 96 ? -2.281 -5.148 -10.555 1.00 98.69 96 THR A O 1
ATOM 757 N N . TRP A 1 97 ? -0.536 -5.536 -11.882 1.00 98.56 97 TRP A N 1
ATOM 758 C CA . TRP A 1 97 ? -0.469 -4.134 -12.299 1.00 98.56 97 TRP A CA 1
ATOM 759 C C . TRP A 1 97 ? -1.738 -3.682 -13.039 1.00 98.56 97 TRP A C 1
ATOM 761 O O . TRP A 1 97 ? -2.174 -2.547 -12.869 1.00 98.56 97 TRP A O 1
ATOM 771 N N . SER A 1 98 ? -2.353 -4.551 -13.840 1.00 98.62 98 SER A N 1
ATOM 772 C CA . SER A 1 98 ? -3.554 -4.235 -14.624 1.00 98.62 98 SER A CA 1
ATOM 773 C C . SER A 1 98 ? -4.841 -4.238 -13.787 1.00 98.62 98 SER A C 1
ATOM 775 O O . SER A 1 98 ? -5.699 -3.366 -13.957 1.00 98.62 98 SER A O 1
ATOM 777 N N . ILE A 1 99 ? -4.983 -5.195 -12.863 1.00 98.69 99 ILE A N 1
ATOM 778 C CA . ILE A 1 99 ? -6.247 -5.482 -12.164 1.00 98.69 99 ILE A CA 1
ATOM 779 C C . ILE A 1 99 ? -6.074 -5.595 -10.649 1.00 98.69 99 ILE A C 1
ATOM 781 O O . ILE A 1 99 ? -5.045 -6.052 -10.171 1.00 98.69 99 ILE A O 1
ATOM 785 N N . TYR A 1 100 ? -7.092 -5.230 -9.868 1.00 98.62 100 TYR A N 1
ATOM 786 C CA . TYR A 1 100 ? -7.065 -5.419 -8.405 1.00 98.62 100 TYR A CA 1
ATOM 787 C C . TYR A 1 100 ? -7.714 -6.731 -7.953 1.00 98.62 100 TYR A C 1
ATOM 789 O O . TYR A 1 100 ? -7.480 -7.203 -6.840 1.00 98.62 100 TYR A O 1
ATOM 797 N N . LYS A 1 101 ? -8.537 -7.317 -8.823 1.00 98.38 101 LYS A N 1
ATOM 798 C CA . LYS A 1 101 ? -9.121 -8.657 -8.720 1.00 98.38 101 LYS A CA 1
ATOM 799 C C . LYS A 1 101 ? -9.633 -9.081 -10.095 1.00 98.38 101 LYS A C 1
ATOM 801 O O . LYS A 1 101 ? -9.777 -8.242 -10.989 1.00 98.38 101 LYS A O 1
ATOM 806 N N . THR A 1 102 ? -9.942 -10.363 -10.273 1.00 97.88 102 THR A N 1
ATOM 807 C CA . THR A 1 102 ? -10.447 -10.877 -11.554 1.00 97.88 102 THR A CA 1
ATOM 808 C C . THR A 1 102 ? -11.659 -10.078 -12.044 1.00 97.88 102 THR A C 1
ATOM 810 O O . THR A 1 102 ? -12.637 -9.898 -11.322 1.00 97.88 102 THR A O 1
ATOM 813 N N . GLY A 1 103 ? -11.585 -9.601 -13.290 1.00 97.25 103 GLY A N 1
ATOM 814 C CA . GLY A 1 103 ? -12.655 -8.834 -13.930 1.00 97.25 103 GLY A CA 1
ATOM 815 C C . GLY A 1 103 ? -12.787 -7.383 -13.455 1.00 97.25 103 GLY A C 1
ATOM 816 O O . GLY A 1 103 ? -13.794 -6.747 -13.759 1.00 97.25 103 GLY A O 1
ATOM 817 N N . SER A 1 104 ? -11.828 -6.837 -12.697 1.00 98.44 104 SER A N 1
ATOM 818 C CA . SER A 1 104 ? -11.882 -5.443 -12.240 1.00 98.44 104 SER A CA 1
ATOM 819 C C . SER A 1 104 ? -10.522 -4.744 -12.316 1.00 98.44 104 SER A C 1
ATOM 821 O O . SER A 1 104 ? -9.569 -5.099 -11.621 1.00 98.44 104 SER A O 1
ATOM 823 N N . ASN A 1 105 ? -10.457 -3.705 -13.147 1.00 98.50 105 ASN A N 1
ATOM 824 C CA . ASN A 1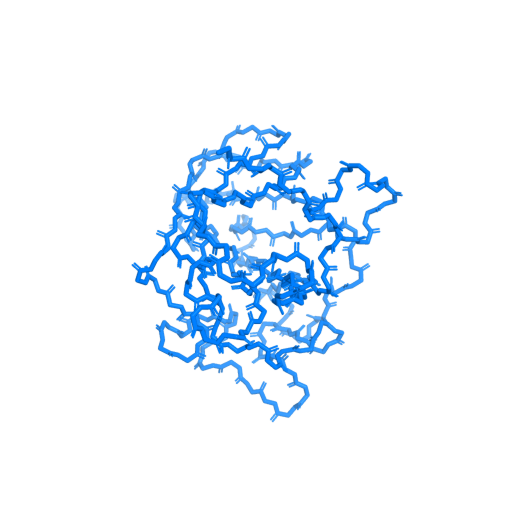 105 ? -9.250 -2.912 -13.370 1.00 98.50 105 ASN A CA 1
ATOM 825 C C . ASN A 1 105 ? -9.038 -1.891 -12.252 1.00 98.50 105 ASN A C 1
ATOM 827 O O . ASN A 1 105 ? -10.000 -1.348 -11.701 1.00 98.50 105 ASN A O 1
ATOM 831 N N . TRP A 1 106 ? -7.778 -1.562 -11.975 1.00 98.62 106 TRP A N 1
ATOM 832 C CA . TRP A 1 106 ? -7.467 -0.323 -11.259 1.00 98.62 106 TRP A CA 1
ATOM 833 C C . TRP A 1 106 ? -8.022 0.887 -12.030 1.00 98.62 106 TRP A C 1
ATOM 835 O O . TRP A 1 106 ? -8.173 0.833 -13.251 1.00 98.62 106 TRP A O 1
ATOM 845 N N . GLY A 1 107 ? -8.303 1.995 -11.339 1.00 98.50 107 GLY A N 1
ATOM 846 C CA . GLY A 1 107 ? -8.647 3.254 -12.006 1.00 98.50 107 GLY A CA 1
ATOM 847 C C . GLY A 1 107 ? -7.500 3.761 -12.882 1.00 98.50 107 GLY A C 1
ATOM 848 O O . GLY A 1 107 ? -7.738 4.290 -13.964 1.00 98.50 107 GLY A O 1
ATOM 849 N N . THR A 1 108 ? -6.263 3.534 -12.433 1.00 98.06 108 THR A N 1
ATOM 850 C CA . THR A 1 108 ? -5.040 3.665 -13.230 1.00 98.06 108 THR A CA 1
ATOM 851 C C . THR A 1 108 ? -4.128 2.490 -12.900 1.00 98.06 108 THR A C 1
ATOM 853 O O . THR A 1 108 ? -3.934 2.176 -11.723 1.00 98.06 108 THR A O 1
ATOM 856 N N . ALA A 1 109 ? -3.551 1.854 -13.922 1.00 97.94 109 ALA A N 1
ATOM 857 C CA . ALA A 1 109 ? -2.691 0.685 -13.759 1.00 97.94 109 ALA A CA 1
ATOM 858 C C . ALA A 1 109 ? -1.601 0.896 -12.684 1.00 97.94 109 ALA A C 1
ATOM 860 O O . ALA A 1 109 ? -1.005 1.969 -12.559 1.00 97.94 109 ALA A O 1
ATOM 861 N N . GLY A 1 110 ? -1.378 -0.139 -11.878 1.00 97.50 110 GLY A N 1
ATOM 862 C CA . GLY A 1 110 ? -0.505 -0.125 -10.715 1.00 97.50 110 GLY A CA 1
ATOM 863 C C . GLY A 1 110 ? -1.127 0.550 -9.494 1.00 97.50 110 GLY A C 1
ATOM 864 O O . GLY A 1 110 ? -0.373 1.021 -8.642 1.00 97.50 110 GLY A O 1
ATOM 865 N N . CYS A 1 111 ? -2.459 0.645 -9.400 1.00 98.00 111 CYS A N 1
ATOM 866 C CA . CYS A 1 111 ? -3.140 1.357 -8.314 1.00 98.00 111 CYS A CA 1
ATOM 867 C C . CYS A 1 111 ? -2.691 2.836 -8.247 1.00 98.00 111 CYS A C 1
ATOM 869 O O . CYS A 1 111 ? -2.186 3.292 -7.219 1.00 98.00 111 CYS A O 1
ATOM 871 N N . ASP A 1 112 ? -2.778 3.576 -9.362 1.00 97.00 112 ASP A N 1
ATOM 872 C CA . ASP A 1 112 ? -2.293 4.971 -9.454 1.00 97.00 112 ASP A CA 1
ATOM 873 C C . ASP A 1 112 ? -3.373 6.045 -9.532 1.00 97.00 112 ASP A C 1
ATOM 875 O O . ASP A 1 112 ? -3.062 7.227 -9.683 1.00 97.00 112 ASP A O 1
ATOM 879 N N . ASN A 1 113 ? -4.647 5.676 -9.460 1.00 98.06 113 ASN A N 1
ATOM 880 C CA . ASN A 1 113 ? -5.691 6.682 -9.430 1.00 98.06 113 ASN A CA 1
ATOM 881 C C . ASN A 1 113 ? -5.858 7.219 -8.001 1.00 98.06 113 ASN A C 1
ATOM 883 O O . ASN A 1 113 ? -6.327 6.503 -7.116 1.00 98.06 113 ASN A O 1
ATOM 887 N N . ALA A 1 114 ? -5.515 8.492 -7.797 1.00 97.62 114 ALA A N 1
ATOM 888 C CA . ALA A 1 114 ? -5.580 9.182 -6.504 1.00 97.62 114 ALA A CA 1
ATOM 889 C C . ALA A 1 114 ? -7.010 9.430 -5.965 1.00 97.62 114 ALA A C 1
ATOM 891 O O . ALA A 1 114 ? -7.171 10.034 -4.905 1.00 97.62 114 ALA A O 1
ATOM 892 N N . ILE A 1 115 ? -8.044 9.024 -6.711 1.00 97.31 115 ILE A N 1
ATOM 893 C CA . ILE A 1 115 ? -9.455 9.162 -6.330 1.00 97.31 115 ILE A CA 1
ATOM 894 C C . ILE A 1 115 ? -10.080 7.791 -6.068 1.00 97.31 115 ILE A C 1
ATOM 896 O O . ILE A 1 115 ? -10.866 7.651 -5.136 1.00 97.31 115 ILE A O 1
ATOM 900 N N . THR A 1 116 ? -9.756 6.780 -6.880 1.00 98.12 116 THR A N 1
ATOM 901 C CA . THR A 1 116 ? -10.409 5.463 -6.789 1.00 98.12 116 THR A CA 1
ATOM 902 C C . THR A 1 116 ? -9.538 4.365 -6.208 1.00 98.12 116 THR A C 1
ATOM 904 O O . THR A 1 116 ? -10.085 3.391 -5.705 1.00 98.12 116 THR A O 1
ATOM 907 N N . ASP A 1 117 ? -8.212 4.468 -6.313 1.00 98.44 117 ASP A N 1
ATOM 908 C CA . ASP A 1 117 ? -7.304 3.369 -5.973 1.00 98.44 117 ASP A CA 1
ATOM 909 C C . ASP A 1 117 ? -6.585 3.638 -4.653 1.00 98.44 117 ASP A C 1
ATOM 911 O O . ASP A 1 117 ? -6.608 2.802 -3.752 1.00 98.44 117 ASP A O 1
ATOM 915 N N . TYR A 1 118 ? -6.013 4.831 -4.505 1.00 98.38 118 TYR A N 1
ATOM 916 C CA . TYR A 1 118 ? -5.384 5.306 -3.274 1.00 98.38 118 TYR A CA 1
ATOM 917 C C . TYR A 1 118 ? -5.756 6.769 -3.024 1.00 98.38 118 TYR A C 1
ATOM 919 O O . TYR A 1 118 ? -6.280 7.426 -3.916 1.00 98.38 118 TYR A O 1
ATOM 927 N N . THR A 1 119 ? -5.459 7.298 -1.837 1.00 98.00 119 THR A N 1
ATOM 928 C CA . THR A 1 119 ? -5.541 8.743 -1.567 1.00 98.00 119 THR A CA 1
ATOM 929 C C . THR A 1 119 ? -4.199 9.303 -1.088 1.00 98.00 119 THR A C 1
ATOM 931 O O . THR A 1 119 ? -3.531 8.668 -0.269 1.00 98.00 119 THR A O 1
ATOM 934 N N . PRO A 1 120 ? -3.772 10.483 -1.575 1.00 96.31 120 PRO A N 1
ATOM 935 C CA . PRO A 1 120 ? -2.581 11.159 -1.077 1.00 96.31 120 PRO A CA 1
ATOM 936 C C . PRO A 1 120 ? -2.844 12.009 0.178 1.00 96.31 120 PRO A C 1
ATOM 938 O O . PRO A 1 120 ? -1.886 12.497 0.766 1.00 96.31 120 PRO A O 1
ATOM 941 N N . THR A 1 121 ? -4.104 12.219 0.584 1.00 96.81 121 THR A N 1
ATOM 942 C CA . THR A 1 121 ? -4.483 13.213 1.610 1.00 96.81 121 THR A CA 1
ATOM 943 C C . THR A 1 121 ? -3.794 13.004 2.957 1.00 96.81 121 THR A C 1
ATOM 945 O O . THR A 1 121 ? -3.413 13.973 3.605 1.00 96.81 121 THR A O 1
ATOM 948 N N . ASP A 1 122 ? -3.650 11.752 3.383 1.00 96.12 122 ASP A N 1
ATOM 949 C CA . ASP A 1 122 ? -3.018 11.364 4.645 1.00 96.12 122 ASP A CA 1
ATOM 950 C C . ASP A 1 122 ? -1.613 10.772 4.436 1.00 96.12 122 ASP A C 1
ATOM 952 O O . ASP A 1 122 ? -0.987 10.336 5.397 1.00 96.12 122 ASP A O 1
ATOM 956 N N . ALA A 1 123 ? -1.097 10.756 3.201 1.00 97.62 123 ALA A N 1
ATOM 957 C CA . ALA A 1 123 ? 0.107 10.019 2.838 1.00 97.62 123 ALA A CA 1
ATOM 958 C C . ALA A 1 123 ? 1.367 10.495 3.577 1.00 97.62 123 ALA A C 1
ATOM 960 O O . ALA A 1 123 ? 1.601 11.689 3.762 1.00 97.62 123 ALA A O 1
ATOM 961 N N . VAL A 1 124 ? 2.223 9.538 3.935 1.00 98.31 124 VAL A N 1
ATOM 962 C CA . VAL A 1 124 ? 3.464 9.784 4.677 1.00 98.31 124 VAL A CA 1
ATOM 963 C C . VAL A 1 124 ? 4.641 9.258 3.879 1.00 98.31 124 VAL A C 1
ATOM 965 O O . VAL A 1 124 ? 4.642 8.102 3.461 1.00 98.31 124 VAL A O 1
ATOM 968 N N . ALA A 1 125 ? 5.650 10.100 3.675 1.00 97.69 125 ALA A N 1
ATOM 969 C CA . ALA A 1 125 ? 6.877 9.743 2.978 1.00 97.69 125 ALA A CA 1
ATOM 970 C C . ALA A 1 125 ? 8.065 9.731 3.941 1.00 97.69 125 ALA A C 1
ATOM 972 O O . ALA A 1 125 ? 8.187 10.613 4.791 1.00 97.69 125 ALA A O 1
ATOM 973 N N . ILE A 1 126 ? 8.961 8.760 3.768 1.00 97.94 126 ILE A N 1
ATOM 974 C CA . ILE A 1 126 ? 10.249 8.708 4.467 1.00 97.94 126 ILE A CA 1
ATOM 975 C C . ILE A 1 126 ? 11.379 8.518 3.459 1.00 97.94 126 ILE A C 1
ATOM 977 O O . ILE A 1 126 ? 11.188 7.897 2.411 1.00 97.94 126 ILE A O 1
ATOM 981 N N . SER A 1 127 ? 12.562 9.030 3.794 1.00 97.00 127 SER A N 1
ATOM 982 C CA . SER A 1 127 ? 13.769 8.802 3.001 1.00 97.00 127 SER A CA 1
ATOM 983 C C . SER A 1 127 ? 14.441 7.498 3.422 1.00 97.00 127 SER A C 1
ATOM 985 O O . SER A 1 127 ? 14.728 7.292 4.602 1.00 97.00 127 SER A O 1
ATOM 987 N N . ILE A 1 128 ? 14.705 6.614 2.462 1.00 97.38 128 ILE A N 1
ATOM 988 C CA . ILE A 1 128 ? 15.313 5.302 2.700 1.00 97.38 128 ILE A CA 1
ATOM 989 C C . ILE A 1 128 ? 16.579 5.194 1.865 1.00 97.38 128 ILE A C 1
ATOM 991 O O . ILE A 1 128 ? 16.523 5.301 0.645 1.00 97.38 128 ILE A O 1
ATOM 995 N N . GLY A 1 129 ? 17.708 4.943 2.530 1.00 96.31 129 GLY A N 1
ATOM 996 C CA . GLY A 1 129 ? 19.015 4.714 1.900 1.00 96.31 129 GLY A CA 1
ATOM 997 C C . GLY A 1 129 ? 19.796 3.535 2.490 1.00 96.31 129 GLY A C 1
ATOM 998 O O . GLY A 1 129 ? 20.974 3.371 2.192 1.00 96.31 129 GLY A O 1
ATOM 999 N N . SER A 1 130 ? 19.172 2.731 3.356 1.00 97.81 130 SER A N 1
ATOM 1000 C CA . SER A 1 130 ? 19.804 1.592 4.031 1.00 97.81 130 SER A CA 1
ATOM 1001 C C . SER A 1 130 ? 18.796 0.484 4.336 1.00 97.81 130 SER A C 1
ATOM 1003 O O . SER A 1 130 ? 17.597 0.740 4.396 1.00 97.81 130 SER A O 1
ATOM 1005 N N . ILE A 1 131 ? 19.285 -0.740 4.540 1.00 98.56 131 ILE A N 1
ATOM 1006 C CA . ILE A 1 131 ? 18.478 -1.917 4.909 1.00 98.56 131 ILE A CA 1
ATOM 1007 C C . ILE A 1 131 ? 17.988 -1.866 6.374 1.00 98.56 131 ILE A C 1
ATOM 1009 O O . ILE A 1 131 ? 18.285 -0.913 7.106 1.00 98.56 131 ILE A O 1
ATOM 1013 N N . GLY A 1 132 ? 17.241 -2.892 6.792 1.00 98.44 132 GLY A N 1
ATOM 1014 C CA . GLY A 1 132 ? 16.660 -3.052 8.128 1.00 98.44 132 GLY A CA 1
ATOM 1015 C C . GLY A 1 132 ? 15.262 -2.448 8.260 1.00 98.44 132 GLY A C 1
ATOM 1016 O O . GLY A 1 132 ? 14.681 -1.989 7.275 1.00 98.44 132 GLY A O 1
ATOM 1017 N N . TRP A 1 133 ? 14.742 -2.428 9.488 1.00 98.19 133 TRP A N 1
ATOM 1018 C CA . TRP A 1 133 ? 13.429 -1.866 9.814 1.00 98.19 133 TRP A CA 1
ATOM 1019 C C . TRP A 1 133 ? 13.311 -0.389 9.433 1.00 98.19 133 TRP A C 1
ATOM 1021 O O . TRP A 1 133 ? 14.205 0.414 9.732 1.00 98.19 133 TRP A O 1
ATOM 1031 N N . LYS A 1 134 ? 12.211 -0.049 8.753 1.00 98.56 134 LYS A N 1
ATOM 1032 C CA . LYS A 1 134 ? 11.804 1.315 8.395 1.00 98.56 134 LYS A CA 1
ATOM 1033 C C . LYS A 1 134 ? 10.365 1.550 8.807 1.00 98.56 134 LYS A C 1
ATOM 1035 O O . LYS A 1 134 ? 9.521 0.688 8.580 1.00 98.56 134 LYS A O 1
ATOM 1040 N N . ASP A 1 135 ? 10.119 2.747 9.323 1.00 98.44 135 ASP A N 1
ATOM 1041 C CA . ASP A 1 135 ? 8.881 3.097 10.001 1.00 98.44 135 ASP A CA 1
ATOM 1042 C C . ASP A 1 135 ? 8.187 4.273 9.313 1.00 98.44 135 ASP A C 1
ATOM 1044 O O . ASP A 1 135 ? 8.767 5.350 9.154 1.00 98.44 135 ASP A O 1
ATOM 1048 N N . TRP A 1 136 ? 6.919 4.085 8.953 1.00 98.62 136 TRP A N 1
ATOM 1049 C CA . TRP A 1 136 ? 6.014 5.148 8.521 1.00 98.62 136 TRP A CA 1
ATOM 1050 C C . TRP A 1 136 ? 4.991 5.413 9.620 1.00 98.62 136 TRP A C 1
ATOM 1052 O O . TRP A 1 136 ? 4.262 4.509 10.023 1.00 98.62 136 TRP A O 1
ATOM 1062 N N . VAL A 1 137 ? 4.881 6.659 10.078 1.00 98.56 137 VAL A N 1
ATOM 1063 C CA . VAL A 1 137 ? 3.870 7.050 11.074 1.00 98.56 137 VAL A CA 1
ATOM 1064 C C . VAL A 1 137 ? 2.514 7.226 10.386 1.00 98.56 137 VAL A C 1
ATOM 1066 O O . VAL A 1 137 ? 2.176 8.320 9.950 1.00 98.56 137 VAL A O 1
ATOM 1069 N N . ILE A 1 138 ? 1.731 6.153 10.285 1.00 98.38 138 ILE A N 1
ATOM 1070 C CA . ILE A 1 138 ? 0.447 6.101 9.562 1.00 98.38 138 ILE A CA 1
ATOM 1071 C C . ILE A 1 138 ? -0.780 6.386 10.451 1.00 98.38 138 ILE A C 1
ATOM 1073 O O . ILE A 1 138 ? -1.868 5.835 10.262 1.00 98.38 138 ILE A O 1
ATOM 1077 N N . THR A 1 139 ? -0.608 7.227 11.471 1.00 98.38 139 THR A N 1
ATOM 1078 C CA . THR A 1 139 ? -1.629 7.506 12.494 1.00 98.38 139 THR A CA 1
ATOM 1079 C C . THR A 1 139 ? -2.969 7.949 11.900 1.00 98.38 139 THR A C 1
ATOM 1081 O O . THR A 1 139 ? -4.019 7.482 12.342 1.00 98.38 139 THR 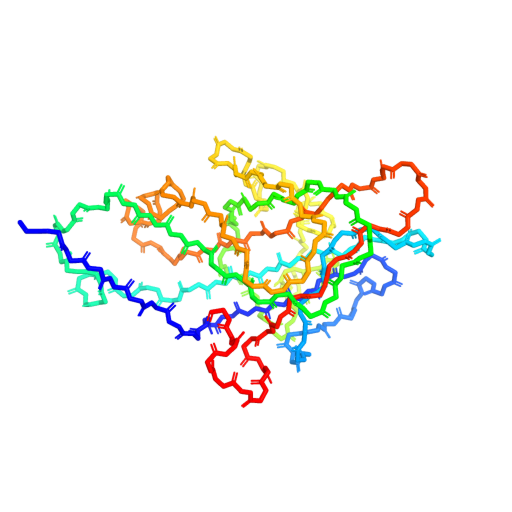A O 1
ATOM 1084 N N . GLU A 1 140 ? -2.958 8.828 10.897 1.00 98.38 140 GLU A N 1
ATOM 1085 C CA . GLU A 1 140 ? -4.193 9.358 10.304 1.00 98.38 140 GLU A CA 1
ATOM 1086 C C . GLU A 1 140 ? -4.892 8.336 9.392 1.00 98.38 140 GLU A C 1
ATOM 1088 O O . GLU A 1 140 ? -6.125 8.267 9.383 1.00 98.38 140 GLU A O 1
ATOM 1093 N N . GLN A 1 141 ? -4.139 7.459 8.718 1.00 98.38 141 GLN A N 1
ATOM 1094 C CA . GLN A 1 141 ? -4.696 6.330 7.967 1.00 98.38 141 GLN A CA 1
ATOM 1095 C C . GLN A 1 141 ? -5.431 5.363 8.899 1.00 98.38 141 GLN A C 1
ATOM 1097 O O . GLN A 1 141 ? -6.556 4.963 8.601 1.00 98.38 141 GLN A O 1
ATOM 1102 N N . VAL A 1 142 ? -4.822 5.015 10.041 1.00 97.69 142 VAL A N 1
ATOM 1103 C CA . VAL A 1 142 ? -5.415 4.085 11.017 1.00 97.69 142 VAL A CA 1
ATOM 1104 C C . VAL A 1 142 ? -6.633 4.702 11.703 1.00 97.69 142 VAL A C 1
ATOM 1106 O O . VAL A 1 142 ? -7.655 4.032 11.829 1.00 97.69 142 VAL A O 1
ATOM 1109 N N . LYS A 1 143 ? -6.586 5.988 12.077 1.00 97.62 143 LYS A N 1
ATOM 1110 C CA . LYS A 1 143 ? -7.769 6.706 12.592 1.00 97.62 143 LYS A CA 1
ATOM 1111 C C . LYS A 1 143 ? -8.907 6.740 11.578 1.00 97.62 143 LYS A C 1
ATOM 1113 O O . LYS A 1 143 ? -10.062 6.541 11.947 1.00 97.62 143 LYS A O 1
ATOM 1118 N N . THR A 1 144 ? -8.591 6.971 10.305 1.00 97.50 144 THR A N 1
ATOM 1119 C CA . THR A 1 144 ? -9.596 6.962 9.237 1.00 97.50 144 THR A CA 1
ATOM 1120 C C . THR A 1 144 ? -10.210 5.572 9.078 1.00 97.50 144 THR A C 1
ATOM 1122 O O . THR A 1 144 ? -11.431 5.455 8.999 1.00 97.50 144 THR A O 1
ATOM 1125 N N . ALA A 1 145 ? -9.394 4.514 9.092 1.00 96.88 145 ALA A N 1
ATOM 1126 C CA . ALA A 1 145 ? -9.878 3.137 9.041 1.00 96.88 145 ALA A CA 1
ATOM 1127 C C . ALA A 1 145 ? -10.778 2.794 10.242 1.00 96.88 145 ALA A C 1
ATOM 1129 O O . ALA A 1 145 ? -11.860 2.242 10.049 1.00 96.88 145 ALA A O 1
ATOM 1130 N N . GLN A 1 146 ? -10.392 3.215 11.454 1.00 97.00 146 GLN A N 1
ATOM 1131 C CA . GLN A 1 146 ? -11.202 3.069 12.666 1.00 97.00 146 GLN A CA 1
ATOM 1132 C C . GLN A 1 146 ? -12.557 3.773 12.529 1.00 97.00 146 GLN A C 1
ATOM 1134 O O . GLN A 1 146 ? -13.593 3.175 12.809 1.00 97.00 146 GLN A O 1
ATOM 1139 N N . GLY A 1 147 ? -12.565 5.034 12.081 1.00 96.12 147 GLY A N 1
ATOM 1140 C CA . GLY A 1 147 ? -13.789 5.828 11.930 1.00 96.12 147 GLY A CA 1
ATOM 1141 C C . GLY A 1 147 ? -14.751 5.287 10.869 1.00 96.12 147 GLY A C 1
ATOM 1142 O O . GLY A 1 147 ? -15.956 5.504 10.970 1.00 96.12 147 GLY A O 1
ATOM 1143 N N . LEU A 1 148 ? -14.229 4.566 9.875 1.00 95.38 148 LEU A N 1
ATOM 1144 C CA . LEU A 1 148 ? -15.015 3.910 8.829 1.00 95.38 148 LEU A CA 1
ATOM 1145 C C . LEU A 1 148 ? -15.360 2.448 9.159 1.00 95.38 148 LEU A C 1
ATOM 1147 O O . LEU A 1 148 ? -16.167 1.852 8.451 1.00 95.38 148 LEU A O 1
ATOM 1151 N N . GLY A 1 149 ? -14.761 1.864 10.201 1.00 95.50 149 GLY A N 1
ATOM 1152 C CA . GLY A 1 149 ? -14.932 0.451 10.545 1.00 95.50 149 GLY A CA 1
ATOM 1153 C C . GLY A 1 149 ? -14.381 -0.504 9.482 1.00 95.50 149 GLY A C 1
ATOM 1154 O O . GLY A 1 149 ? -14.961 -1.561 9.250 1.00 95.50 149 GLY A O 1
ATOM 1155 N N . ILE A 1 150 ? -13.291 -0.124 8.809 1.00 95.81 150 ILE A N 1
ATOM 1156 C CA . ILE A 1 150 ? -12.678 -0.890 7.711 1.00 95.81 150 ILE A CA 1
ATOM 1157 C C . ILE A 1 150 ? -11.261 -1.355 8.066 1.00 95.81 150 ILE A C 1
ATOM 1159 O O . ILE A 1 150 ? -10.657 -0.864 9.020 1.00 95.81 150 ILE A O 1
ATOM 1163 N N . ASN A 1 151 ? -10.716 -2.277 7.270 1.00 96.19 151 ASN A N 1
ATOM 1164 C CA . ASN A 1 151 ? -9.323 -2.713 7.381 1.00 96.19 151 ASN A CA 1
ATOM 1165 C C . ASN A 1 151 ? -8.338 -1.571 7.083 1.00 96.19 151 ASN A C 1
ATOM 1167 O O . ASN A 1 151 ? -8.652 -0.609 6.376 1.00 96.19 151 ASN A O 1
ATOM 1171 N N . VAL A 1 152 ? -7.105 -1.710 7.573 1.00 97.44 152 VAL A N 1
ATOM 1172 C CA . VAL A 1 152 ? -6.021 -0.767 7.272 1.00 97.44 152 VAL A CA 1
ATOM 1173 C C . VAL A 1 152 ? -5.310 -1.233 6.005 1.00 97.44 152 VAL A C 1
ATOM 1175 O O . VAL A 1 152 ? -4.428 -2.085 6.067 1.00 97.44 152 VAL A O 1
ATOM 1178 N N . GLY A 1 153 ? -5.709 -0.688 4.855 1.00 97.88 153 GLY A N 1
ATOM 1179 C CA . GLY A 1 153 ? -5.045 -0.916 3.570 1.00 97.88 153 GLY A CA 1
ATOM 1180 C C . GLY A 1 153 ? -4.054 0.196 3.232 1.00 97.88 153 GLY A C 1
ATOM 1181 O O . GLY A 1 153 ? -4.410 1.377 3.252 1.00 97.88 153 GLY A O 1
ATOM 1182 N N . ILE A 1 154 ? -2.825 -0.174 2.882 1.00 98.50 154 ILE A N 1
ATOM 1183 C CA . ILE A 1 154 ? -1.720 0.726 2.561 1.00 98.50 154 ILE A CA 1
ATOM 1184 C C . ILE A 1 154 ? -1.117 0.351 1.205 1.00 98.50 154 ILE A C 1
ATOM 1186 O O . ILE A 1 154 ? -0.784 -0.800 0.934 1.00 98.50 154 ILE A O 1
ATOM 1190 N N . ARG A 1 155 ? -0.926 1.364 0.364 1.00 98.50 155 ARG A N 1
ATOM 1191 C CA . ARG A 1 155 ? -0.070 1.327 -0.820 1.00 98.50 155 ARG A CA 1
ATOM 1192 C C . ARG A 1 155 ? 1.276 1.941 -0.461 1.00 98.50 155 ARG A C 1
ATOM 1194 O O . ARG A 1 155 ? 1.315 3.085 -0.011 1.00 98.50 155 ARG A O 1
ATOM 1201 N N . VAL A 1 156 ? 2.366 1.230 -0.729 1.00 98.50 156 VAL A N 1
ATOM 1202 C CA . VAL A 1 156 ? 3.733 1.755 -0.620 1.00 98.50 156 VAL A CA 1
ATOM 1203 C C . VAL A 1 156 ? 4.301 1.957 -2.023 1.00 98.50 156 VAL A C 1
ATOM 1205 O O . VAL A 1 156 ? 4.336 1.027 -2.833 1.00 98.50 156 VAL A O 1
ATOM 1208 N N . ALA A 1 157 ? 4.738 3.177 -2.329 1.00 97.44 157 ALA A N 1
ATOM 1209 C CA . ALA A 1 157 ? 5.304 3.536 -3.628 1.00 97.44 157 ALA A CA 1
ATOM 1210 C C . ALA A 1 157 ? 6.554 4.412 -3.476 1.00 97.44 157 ALA A C 1
ATOM 1212 O O . ALA A 1 157 ? 6.570 5.327 -2.659 1.00 97.44 157 ALA A O 1
ATOM 1213 N N . GLY A 1 158 ? 7.588 4.143 -4.276 1.00 92.50 158 GLY A N 1
ATOM 1214 C CA . GLY A 1 158 ? 8.747 5.031 -4.435 1.00 92.50 158 GLY A CA 1
ATOM 1215 C C . GLY A 1 158 ? 8.552 6.026 -5.582 1.00 92.50 158 GLY A C 1
ATOM 1216 O O . GLY A 1 158 ? 7.499 6.041 -6.228 1.00 92.50 158 GLY A O 1
ATOM 1217 N N . ALA A 1 159 ? 9.576 6.832 -5.869 1.00 75.69 159 ALA A N 1
ATOM 1218 C CA . ALA A 1 159 ? 9.571 7.713 -7.035 1.00 75.69 159 ALA A CA 1
ATOM 1219 C C . ALA A 1 159 ? 9.385 6.917 -8.341 1.00 75.69 159 ALA A C 1
ATOM 1221 O O . ALA A 1 159 ? 9.911 5.816 -8.504 1.00 75.69 159 ALA A O 1
ATOM 1222 N N . THR A 1 160 ? 8.634 7.483 -9.288 1.00 70.94 160 THR A N 1
ATOM 1223 C CA . THR A 1 160 ? 8.341 6.845 -10.583 1.00 70.94 160 THR A CA 1
ATOM 1224 C C . THR A 1 160 ? 9.453 7.046 -11.611 1.00 70.94 160 THR A C 1
ATOM 1226 O O . THR A 1 160 ? 9.547 6.263 -12.548 1.00 70.94 160 THR A O 1
ATOM 1229 N N . VAL A 1 161 ? 10.303 8.059 -11.420 1.00 63.41 161 VAL A N 1
ATOM 1230 C CA . VAL A 1 161 ? 11.574 8.294 -12.123 1.00 63.41 161 VAL A CA 1
ATOM 1231 C C . VAL A 1 161 ? 12.323 9.401 -11.379 1.00 63.41 161 VAL A C 1
ATOM 1233 O O . VAL A 1 161 ? 11.952 10.568 -11.467 1.00 63.41 161 VAL A O 1
ATOM 1236 N N . SER A 1 162 ? 13.389 9.067 -10.652 1.00 47.41 162 SER A N 1
ATOM 1237 C CA . SER A 1 162 ? 14.317 10.071 -10.118 1.00 47.41 162 SER A CA 1
ATOM 1238 C C . SER A 1 162 ? 15.742 9.718 -10.533 1.00 47.41 162 SER A C 1
ATOM 1240 O O . SER A 1 162 ? 16.361 8.791 -10.011 1.00 47.41 162 SER A O 1
ATOM 1242 N N . GLY A 1 163 ? 16.249 10.426 -11.545 1.00 55.16 163 GLY A N 1
ATOM 1243 C CA . GLY A 1 163 ? 17.657 10.368 -11.954 1.00 55.16 163 GLY A CA 1
ATOM 1244 C C . GLY A 1 163 ? 18.098 9.142 -12.766 1.00 55.16 163 GLY A C 1
ATOM 1245 O O . GLY A 1 163 ? 19.298 8.959 -12.935 1.00 55.16 163 GLY A O 1
ATOM 1246 N N . GLY A 1 164 ? 17.179 8.302 -13.262 1.00 58.75 164 GLY A N 1
ATOM 1247 C CA . GLY A 1 164 ? 17.494 7.185 -14.176 1.00 58.75 164 GLY A CA 1
ATOM 1248 C C . GLY A 1 164 ? 18.295 6.026 -13.563 1.00 58.75 164 GLY A C 1
ATOM 1249 O O . GLY A 1 164 ? 18.706 5.114 -14.275 1.00 58.75 164 GLY A O 1
ATOM 1250 N N . LEU A 1 165 ? 18.514 6.045 -12.249 1.00 79.94 165 LEU A N 1
ATOM 1251 C CA . LEU A 1 165 ? 19.178 4.974 -11.511 1.00 79.94 165 LEU A CA 1
ATOM 1252 C C . LEU A 1 165 ? 18.137 4.075 -10.846 1.00 79.94 165 LEU A C 1
ATOM 1254 O O . LEU A 1 165 ? 17.013 4.495 -10.596 1.00 79.94 165 LEU A O 1
ATOM 1258 N N . ASN A 1 166 ? 18.516 2.835 -10.543 1.00 89.62 166 ASN A N 1
ATOM 1259 C CA . ASN A 1 166 ? 17.682 1.938 -9.748 1.00 89.62 166 ASN A CA 1
ATOM 1260 C C . ASN A 1 166 ? 17.460 2.560 -8.355 1.00 89.62 166 ASN A C 1
ATOM 1262 O O . ASN A 1 166 ? 18.436 2.945 -7.709 1.00 89.62 166 ASN A O 1
ATOM 1266 N N . LYS A 1 167 ? 16.187 2.679 -7.962 1.00 93.06 167 LYS A N 1
ATOM 1267 C CA . LYS A 1 167 ? 15.631 3.256 -6.724 1.00 93.06 167 LYS A CA 1
ATOM 1268 C C . LYS A 1 167 ? 14.596 2.307 -6.128 1.00 93.06 167 LYS A C 1
ATOM 1270 O O . LYS A 1 167 ? 13.466 2.694 -5.841 1.00 93.06 167 LYS A O 1
ATOM 1275 N N . ARG A 1 168 ? 14.940 1.023 -6.063 1.00 93.62 168 ARG A N 1
ATOM 1276 C CA . ARG A 1 168 ? 14.058 -0.030 -5.564 1.00 93.62 168 ARG A CA 1
ATOM 1277 C C . ARG A 1 168 ? 14.458 -0.472 -4.163 1.00 93.62 168 ARG A C 1
ATOM 1279 O O . ARG A 1 168 ? 15.641 -0.584 -3.850 1.00 93.62 168 ARG A O 1
ATOM 1286 N N . ILE A 1 169 ? 13.465 -0.806 -3.354 1.00 97.06 169 ILE A N 1
ATOM 1287 C CA . ILE A 1 169 ? 13.632 -1.521 -2.090 1.00 97.06 169 ILE A CA 1
ATOM 1288 C C . ILE A 1 169 ? 12.953 -2.878 -2.160 1.00 97.06 169 ILE A C 1
ATOM 1290 O O . ILE A 1 169 ? 11.936 -3.034 -2.844 1.00 97.06 169 ILE A O 1
ATOM 1294 N N . TYR A 1 170 ? 13.509 -3.833 -1.420 1.00 98.00 170 TYR A N 1
ATOM 1295 C CA . TYR A 1 170 ? 12.858 -5.099 -1.102 1.00 98.00 170 TYR A CA 1
ATOM 1296 C C . TYR A 1 170 ? 12.560 -5.121 0.386 1.00 98.00 170 TYR A C 1
ATOM 1298 O O . TYR A 1 170 ? 13.485 -5.077 1.198 1.00 98.00 170 TYR A O 1
ATOM 1306 N N . ALA A 1 171 ? 11.279 -5.178 0.724 1.00 98.00 171 ALA A N 1
ATOM 1307 C CA . ALA A 1 171 ? 10.819 -5.493 2.063 1.00 98.00 171 ALA A CA 1
ATOM 1308 C C . ALA A 1 171 ? 10.508 -6.983 2.151 1.00 98.00 171 ALA A C 1
ATOM 1310 O O . ALA A 1 171 ? 10.196 -7.627 1.147 1.00 98.00 171 ALA A O 1
ATOM 1311 N N . GLN A 1 172 ? 10.565 -7.535 3.351 1.00 97.69 172 GLN A N 1
ATOM 1312 C CA . GLN A 1 172 ? 9.995 -8.848 3.581 1.00 97.69 172 GLN A CA 1
ATOM 1313 C C . GLN A 1 172 ? 8.469 -8.809 3.479 1.00 97.69 172 GLN A C 1
ATOM 1315 O O . GLN A 1 172 ? 7.837 -7.829 3.869 1.00 97.69 172 GLN A O 1
ATOM 1320 N N . SER A 1 173 ? 7.903 -9.874 2.919 1.00 96.81 173 SER A N 1
ATOM 1321 C CA . SER A 1 173 ? 6.451 -10.094 2.865 1.00 96.81 173 SER A CA 1
ATOM 1322 C C . SER A 1 173 ? 5.985 -10.953 4.040 1.00 96.81 173 SER A C 1
ATOM 1324 O O . SER A 1 173 ? 6.802 -11.561 4.742 1.00 96.81 173 SER A O 1
ATOM 1326 N N . LYS A 1 174 ? 4.671 -11.124 4.174 1.00 95.19 174 LYS A N 1
ATOM 1327 C CA . LYS A 1 174 ? 4.056 -12.112 5.065 1.00 95.19 174 LYS A CA 1
ATOM 1328 C C . LYS A 1 174 ? 4.473 -13.552 4.759 1.00 95.19 174 LYS A C 1
ATOM 1330 O O . LYS A 1 174 ? 4.452 -14.392 5.655 1.00 95.19 174 LYS A O 1
ATOM 1335 N N . GLU A 1 175 ? 4.888 -13.824 3.524 1.00 96.00 175 GLU A N 1
ATOM 1336 C CA . GLU A 1 175 ? 5.348 -15.138 3.073 1.00 96.00 175 GLU A CA 1
ATOM 1337 C C . GLU A 1 175 ? 6.812 -15.411 3.439 1.00 96.00 175 GLU A C 1
ATOM 1339 O O . GLU A 1 175 ? 7.336 -16.500 3.194 1.00 96.00 175 GLU A O 1
ATOM 1344 N N . TYR A 1 176 ? 7.510 -14.445 4.047 1.00 96.19 176 TYR A N 1
ATOM 1345 C CA . TYR A 1 176 ? 8.887 -14.657 4.475 1.00 96.19 176 TYR A CA 1
ATOM 1346 C C . TYR A 1 176 ? 8.975 -15.715 5.583 1.00 96.19 176 TYR A C 1
ATOM 1348 O O . TYR A 1 176 ? 8.165 -15.736 6.506 1.00 96.19 176 TYR A O 1
ATOM 1356 N N . GLY A 1 177 ? 9.968 -16.604 5.531 1.00 94.56 177 GLY A N 1
ATOM 1357 C CA . GLY A 1 177 ? 10.047 -17.758 6.438 1.00 94.56 177 GLY A CA 1
ATOM 1358 C C . GLY A 1 177 ? 10.187 -17.404 7.926 1.00 94.56 177 GLY A C 1
ATOM 1359 O O . GLY A 1 177 ? 9.674 -18.130 8.777 1.00 94.56 177 GLY A O 1
ATOM 1360 N N . THR A 1 178 ? 10.833 -16.283 8.254 1.00 94.38 178 THR A N 1
ATOM 1361 C CA . THR A 1 178 ? 11.037 -15.846 9.643 1.00 94.38 178 THR A CA 1
ATOM 1362 C C . THR A 1 178 ? 9.919 -14.910 10.080 1.00 94.38 178 THR A C 1
ATOM 1364 O O . THR A 1 178 ? 9.873 -13.762 9.651 1.00 94.38 178 THR A O 1
ATOM 1367 N N . ALA A 1 179 ? 9.045 -15.373 10.976 1.00 91.31 179 ALA A N 1
ATOM 1368 C CA . ALA A 1 179 ? 7.890 -14.594 11.423 1.00 91.31 179 ALA A CA 1
ATOM 1369 C C . ALA A 1 179 ? 8.272 -13.204 11.954 1.00 91.31 179 ALA A C 1
ATOM 1371 O O . ALA A 1 179 ? 7.658 -12.229 11.539 1.00 91.31 179 ALA A O 1
ATOM 1372 N N . THR A 1 180 ? 9.314 -13.102 12.791 1.00 93.19 180 THR A N 1
ATOM 1373 C CA . THR A 1 180 ? 9.766 -11.847 13.429 1.00 93.19 180 THR A CA 1
ATOM 1374 C C . THR A 1 180 ? 10.202 -10.764 12.463 1.00 93.19 180 THR A C 1
ATOM 1376 O O . THR A 1 180 ? 10.301 -9.620 12.879 1.00 93.19 180 THR A O 1
ATOM 1379 N N . ASP A 1 181 ? 10.478 -11.117 11.213 1.00 94.19 181 ASP A N 1
ATOM 1380 C CA . ASP A 1 181 ? 10.967 -10.184 10.211 1.00 94.19 181 ASP A CA 1
ATOM 1381 C C . ASP A 1 181 ? 9.854 -9.731 9.234 1.00 94.19 181 ASP A C 1
ATOM 1383 O O . ASP A 1 181 ? 10.085 -8.858 8.394 1.00 94.19 181 ASP A O 1
ATOM 1387 N N . ARG A 1 182 ? 8.645 -10.303 9.358 1.00 93.94 182 ARG A N 1
ATOM 1388 C CA . ARG A 1 182 ? 7.456 -9.959 8.561 1.00 93.94 182 ARG A CA 1
ATOM 1389 C C . ARG A 1 182 ? 6.847 -8.617 8.993 1.00 93.94 182 ARG A C 1
ATOM 1391 O O . ARG A 1 182 ? 7.009 -8.254 10.159 1.00 93.94 182 ARG A O 1
ATOM 1398 N N . PRO A 1 183 ? 6.109 -7.939 8.094 1.00 89.31 183 PRO A N 1
ATOM 1399 C CA . PRO A 1 183 ? 5.297 -6.771 8.434 1.00 89.31 183 PRO A CA 1
ATOM 1400 C C . PRO A 1 183 ? 4.292 -7.011 9.571 1.00 89.31 183 PRO A C 1
ATOM 1402 O O . PRO A 1 183 ? 3.789 -8.156 9.719 1.00 89.31 183 PRO A O 1
#

Foldseek 3Di:
DDDDADDFQFPWKWKAKPVCQQDAGRLPQKAKAEAALVGMGIKMKTWHFDDECPSPNDPDDQPWDKDKWFWPDWFAKFKKKKWFFQCPVFDRRGDYQQASHPPHGQPHGRQPDCPRTTPCPQMFIDIDGDGTMDITTSRVLVVVCNVVVHIGMIMMHTDSDDPSGDGMIITGDSNHPDRVNHD